Protein AF-A0A7S1Y1X2-F1 (afdb_monomer_lite)

Foldseek 3Di:
DPDDDDDVNDQDLVRPLADDLVNAAEEAEQEAAAAPPLPDCSHVVSLVVLLVSVVRRVVRHVPRHYGHYHYDDDPALVVLCVRVNNVRSPDDPVNRVVVSQCCCCPVVVRHD

Structure (mmCIF, N/CA/C/O backbone):
data_AF-A0A7S1Y1X2-F1
#
_entry.id   AF-A0A7S1Y1X2-F1
#
loop_
_atom_site.group_PDB
_atom_site.id
_atom_site.type_symbol
_atom_site.label_atom_id
_atom_site.label_alt_id
_atom_site.label_comp_id
_atom_site.label_asym_id
_atom_site.label_entity_id
_atom_site.label_seq_id
_atom_site.pdbx_PDB_ins_code
_atom_site.Cartn_x
_atom_site.Cartn_y
_atom_site.Cartn_z
_atom_site.occupancy
_atom_site.B_iso_or_equiv
_atom_site.auth_seq_id
_atom_site.auth_comp_id
_atom_site.auth_asym_id
_atom_site.auth_atom_id
_atom_site.pdbx_PDB_model_num
ATOM 1 N N . GLU A 1 1 ? -3.659 15.601 -37.407 1.00 61.44 1 GLU A N 1
ATOM 2 C CA . GLU A 1 1 ? -2.248 16.009 -37.400 1.00 61.44 1 GLU A CA 1
ATOM 3 C C . GLU A 1 1 ? -1.727 15.631 -36.026 1.00 61.44 1 GLU A C 1
ATOM 5 O O . GLU A 1 1 ? -2.194 16.192 -35.041 1.00 61.44 1 GLU A O 1
ATOM 10 N N . GLU A 1 2 ? -0.967 14.541 -35.935 1.00 56.38 2 GLU A N 1
ATOM 11 C CA . GLU A 1 2 ? -0.219 14.228 -34.712 1.00 56.38 2 GLU A CA 1
ATOM 12 C C . GLU A 1 2 ? 0.927 15.237 -34.663 1.00 56.38 2 GLU A C 1
ATOM 14 O O . GLU A 1 2 ? 1.667 15.357 -35.637 1.00 56.38 2 GLU A O 1
ATOM 19 N N . LEU A 1 3 ? 1.002 16.029 -33.595 1.00 71.31 3 LEU A N 1
ATOM 20 C CA . LEU A 1 3 ? 2.098 16.974 -33.406 1.00 71.31 3 LEU A CA 1
ATOM 21 C C . LEU A 1 3 ? 3.390 16.165 -33.246 1.00 71.31 3 LEU A C 1
ATOM 23 O O . LEU A 1 3 ? 3.456 15.285 -32.386 1.00 71.31 3 LEU A O 1
ATOM 27 N N . GLU A 1 4 ? 4.385 16.430 -34.092 1.00 75.19 4 GLU A N 1
ATOM 28 C CA . GLU A 1 4 ? 5.721 15.859 -33.921 1.00 75.19 4 GLU A CA 1
ATOM 29 C C . GLU A 1 4 ? 6.301 16.353 -32.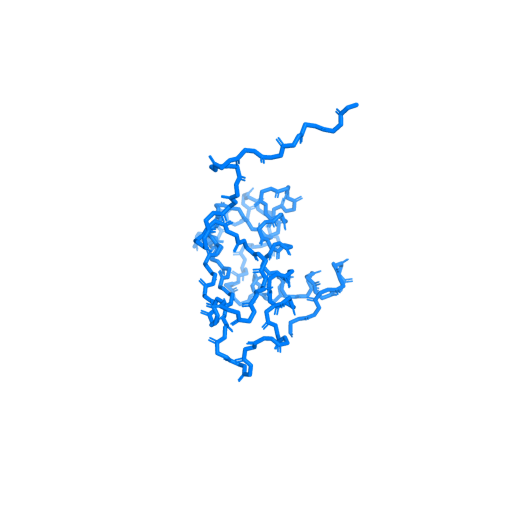590 1.00 75.19 4 GLU A C 1
ATOM 31 O O . GLU A 1 4 ? 6.197 17.533 -32.263 1.00 75.19 4 GLU A O 1
ATOM 36 N N . MET A 1 5 ? 6.868 15.438 -31.802 1.00 72.44 5 MET A N 1
ATOM 37 C CA . MET A 1 5 ? 7.506 15.780 -30.530 1.00 72.44 5 MET A CA 1
ATOM 38 C C . MET A 1 5 ? 8.781 16.590 -30.785 1.00 72.44 5 MET A C 1
ATOM 40 O O . MET A 1 5 ? 9.645 16.143 -31.543 1.00 72.44 5 MET A O 1
ATOM 44 N N . GLU A 1 6 ? 8.915 17.745 -30.136 1.00 76.00 6 GLU A N 1
ATOM 45 C CA . GLU A 1 6 ? 10.098 18.601 -30.247 1.00 76.00 6 GLU A CA 1
ATOM 46 C C . GLU A 1 6 ? 11.206 18.167 -29.268 1.00 76.00 6 GLU A C 1
ATOM 48 O O . GLU A 1 6 ? 10.991 17.415 -28.309 1.00 76.00 6 GLU A O 1
ATOM 53 N N . ASP A 1 7 ? 12.434 18.631 -29.513 1.00 62.97 7 ASP A N 1
ATOM 54 C CA . ASP A 1 7 ? 13.571 1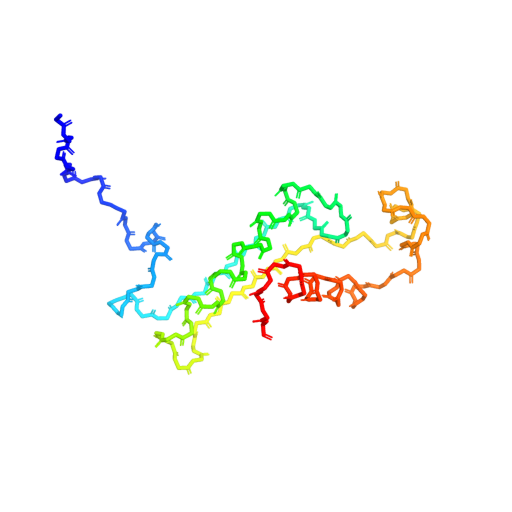8.375 -28.627 1.00 62.97 7 ASP A CA 1
ATOM 55 C C . ASP A 1 7 ? 13.333 19.065 -27.269 1.00 62.97 7 ASP A C 1
ATOM 57 O O . ASP A 1 7 ? 13.279 20.291 -27.175 1.00 62.97 7 ASP A O 1
ATOM 61 N N . GLY A 1 8 ? 13.122 18.261 -26.222 1.00 70.25 8 GLY A N 1
ATOM 62 C CA . GLY A 1 8 ? 12.633 18.706 -24.908 1.00 70.25 8 GLY A CA 1
ATOM 63 C C . GLY A 1 8 ? 11.330 18.035 -24.451 1.00 70.25 8 GLY A C 1
ATOM 64 O O . GLY A 1 8 ? 11.072 17.991 -23.249 1.00 70.25 8 GLY A O 1
ATOM 65 N N . ASP A 1 9 ? 10.568 17.430 -25.369 1.00 78.88 9 ASP A N 1
ATOM 66 C CA . ASP A 1 9 ? 9.353 16.659 -25.044 1.00 78.88 9 ASP A CA 1
ATOM 67 C C . ASP A 1 9 ? 9.659 15.211 -24.625 1.00 78.88 9 ASP A C 1
ATOM 69 O O . ASP A 1 9 ? 8.807 14.495 -24.085 1.00 78.88 9 ASP A O 1
ATOM 73 N N . LEU A 1 10 ? 10.887 14.748 -24.874 1.00 82.31 10 LEU A N 1
ATOM 74 C CA . LEU A 1 10 ? 11.339 13.431 -24.448 1.00 82.31 10 LEU A CA 1
ATOM 75 C C . LEU A 1 10 ? 11.539 13.410 -22.932 1.00 82.31 10 LEU A C 1
ATOM 77 O O . LEU A 1 10 ? 12.266 14.223 -22.361 1.00 82.31 10 LEU A O 1
ATOM 81 N N . ALA A 1 11 ? 10.930 12.422 -22.275 1.00 85.00 11 ALA A N 1
ATOM 82 C CA . ALA A 1 11 ? 11.174 12.178 -20.862 1.00 85.00 11 ALA A CA 1
ATOM 83 C C . ALA A 1 11 ? 12.673 11.945 -20.618 1.00 85.00 11 ALA A C 1
ATOM 85 O O . ALA A 1 11 ? 13.299 11.121 -21.292 1.00 85.00 11 ALA A O 1
ATOM 86 N N . THR A 1 12 ? 13.232 12.642 -19.626 1.00 87.50 12 THR A N 1
ATOM 87 C CA . THR A 1 12 ? 14.607 12.394 -19.181 1.00 87.50 12 THR A CA 1
ATOM 88 C C . THR A 1 12 ? 14.748 10.963 -18.671 1.00 87.50 12 THR A C 1
ATOM 90 O O . THR A 1 12 ? 13.756 10.325 -18.308 1.00 87.50 12 THR A O 1
ATOM 93 N N . ILE A 1 13 ? 15.979 10.457 -18.578 1.00 85.44 13 ILE A N 1
ATOM 94 C CA . ILE A 1 13 ? 16.232 9.141 -17.981 1.00 85.44 13 ILE A CA 1
ATOM 95 C C . ILE A 1 13 ? 15.600 9.034 -16.585 1.00 85.44 13 ILE A C 1
ATOM 97 O O . ILE A 1 13 ? 14.959 8.034 -16.274 1.00 85.44 13 ILE A O 1
ATOM 101 N N . GLU A 1 14 ? 15.690 10.076 -15.765 1.00 84.69 14 GLU A N 1
ATOM 102 C CA . GLU A 1 14 ? 15.113 10.115 -14.419 1.00 84.69 14 GLU A CA 1
ATOM 103 C C . GLU A 1 14 ? 13.579 10.071 -14.438 1.00 84.69 14 GLU A C 1
ATOM 105 O O . GLU A 1 14 ? 12.968 9.463 -13.559 1.00 84.69 14 GLU A O 1
ATOM 110 N N . SER A 1 15 ? 12.962 10.689 -15.447 1.00 86.06 15 SER A N 1
ATOM 111 C CA . SER A 1 15 ? 11.505 10.830 -15.562 1.00 86.06 15 SER A CA 1
ATOM 112 C C . SER A 1 15 ? 10.843 9.671 -16.310 1.00 86.06 15 SER A C 1
ATOM 114 O O . SER A 1 15 ? 9.656 9.405 -16.118 1.00 86.06 15 SER A O 1
ATOM 116 N N . ASP A 1 16 ? 11.590 8.960 -17.155 1.00 87.81 16 ASP A N 1
ATOM 117 C CA . ASP A 1 16 ? 11.096 7.795 -17.876 1.00 87.81 16 ASP A CA 1
ATOM 118 C C . ASP A 1 16 ? 11.015 6.588 -16.937 1.00 87.81 16 ASP A C 1
ATOM 120 O O . ASP A 1 16 ? 12.017 5.975 -16.573 1.00 87.81 16 ASP A O 1
ATOM 124 N N . LEU A 1 17 ? 9.795 6.243 -16.530 1.00 87.25 17 LEU A N 1
ATOM 125 C CA . LEU A 1 17 ? 9.533 5.127 -15.617 1.00 87.25 17 LEU A CA 1
ATOM 126 C C . LEU A 1 17 ? 9.471 3.772 -16.337 1.00 87.25 17 LEU A C 1
ATOM 128 O O . LEU A 1 17 ? 9.237 2.751 -15.687 1.00 87.25 17 LEU A O 1
ATOM 132 N N . ARG A 1 18 ? 9.636 3.739 -17.666 1.00 84.12 18 ARG A N 1
ATOM 133 C CA . ARG A 1 18 ? 9.671 2.488 -18.426 1.00 84.12 18 ARG A CA 1
ATOM 134 C C . ARG A 1 18 ? 11.003 1.775 -18.172 1.00 84.12 18 ARG A C 1
ATOM 136 O O . ARG A 1 18 ? 12.050 2.423 -18.128 1.00 84.12 18 ARG A O 1
ATOM 143 N N . PRO A 1 19 ? 11.002 0.442 -18.045 1.00 77.31 19 PRO A N 1
ATOM 144 C CA . PRO A 1 19 ? 12.232 -0.314 -17.998 1.00 77.31 19 PRO A CA 1
ATOM 145 C C . PRO A 1 19 ? 12.907 -0.211 -19.365 1.00 77.31 19 PRO A C 1
ATOM 147 O O . PRO A 1 19 ? 12.307 -0.499 -20.403 1.00 77.31 19 PRO A O 1
ATOM 150 N N . LYS A 1 20 ? 14.171 0.188 -19.360 1.00 80.62 20 LYS A N 1
ATOM 151 C CA . LYS A 1 20 ? 15.040 0.073 -20.522 1.00 80.62 20 LYS A CA 1
ATOM 152 C C . LYS A 1 20 ? 16.362 -0.491 -20.055 1.00 80.62 20 LYS A C 1
ATOM 154 O O . LYS A 1 20 ? 16.863 -0.099 -19.004 1.00 80.62 20 LYS A O 1
ATOM 159 N N . GLU A 1 21 ? 16.917 -1.397 -20.845 1.00 77.88 21 GLU A N 1
ATOM 160 C CA . GLU A 1 21 ? 18.201 -2.034 -20.553 1.00 77.88 21 GLU A CA 1
ATOM 161 C C . GLU A 1 21 ? 19.320 -0.993 -20.390 1.00 77.88 21 GLU A C 1
ATOM 163 O O . GLU A 1 21 ? 20.125 -1.084 -19.466 1.00 77.88 21 GLU A O 1
ATOM 168 N N . GLU A 1 22 ? 19.279 0.072 -21.198 1.00 82.12 22 GLU A N 1
ATOM 169 C CA . GLU A 1 22 ? 20.218 1.201 -21.155 1.00 82.12 22 GLU A CA 1
ATOM 170 C C . GLU A 1 22 ? 20.215 1.964 -19.816 1.00 82.12 22 GLU A C 1
ATOM 172 O O . GLU A 1 22 ? 21.190 2.632 -19.479 1.00 82.12 22 GLU A O 1
ATOM 177 N N . TYR A 1 23 ? 19.135 1.860 -19.033 1.00 79.88 23 TYR A N 1
ATOM 178 C CA . TYR A 1 23 ? 18.990 2.545 -17.748 1.00 79.88 23 TYR A CA 1
ATOM 179 C C . TYR A 1 23 ? 19.517 1.734 -16.563 1.00 79.88 23 TYR A C 1
ATOM 181 O O . TYR A 1 23 ? 19.625 2.273 -15.462 1.00 79.88 23 TYR A O 1
ATOM 189 N N . GLY A 1 24 ? 19.839 0.455 -16.766 1.00 79.75 24 GLY A N 1
ATOM 190 C CA . GLY A 1 24 ? 20.283 -0.431 -15.699 1.00 79.75 24 GLY A CA 1
ATOM 191 C C . GLY A 1 24 ? 19.236 -0.631 -14.595 1.00 79.75 24 GLY A C 1
ATOM 192 O O . GLY A 1 24 ? 18.026 -0.607 -14.822 1.00 79.75 24 GLY A O 1
ATOM 193 N N . CYS A 1 25 ? 19.715 -0.883 -13.375 1.00 82.94 25 CYS A N 1
ATOM 194 C CA . CYS A 1 25 ? 18.868 -1.226 -12.232 1.00 82.94 25 CYS A CA 1
ATOM 195 C C . CYS A 1 25 ? 18.222 0.020 -11.618 1.00 82.94 25 CYS A C 1
ATOM 197 O O . CYS A 1 25 ? 18.897 1.025 -11.402 1.00 82.94 25 CYS A O 1
ATOM 199 N N . ARG A 1 26 ? 16.929 -0.063 -11.282 1.00 84.94 26 ARG A N 1
ATOM 200 C CA . ARG A 1 26 ? 16.174 1.043 -10.680 1.00 84.94 26 ARG A CA 1
ATOM 201 C C . ARG A 1 26 ? 15.550 0.653 -9.348 1.00 84.94 26 ARG A C 1
ATOM 203 O O . ARG A 1 26 ? 15.040 -0.454 -9.174 1.00 84.94 26 ARG A O 1
ATOM 210 N N . HIS A 1 27 ? 15.551 1.610 -8.428 1.00 88.56 27 HIS A N 1
ATOM 211 C CA . HIS A 1 27 ? 14.935 1.485 -7.114 1.00 88.56 27 HIS A CA 1
ATOM 212 C C . HIS A 1 27 ? 13.808 2.505 -6.996 1.00 88.56 27 HIS A C 1
ATOM 214 O O . HIS A 1 27 ? 14.046 3.711 -7.006 1.00 88.56 27 HIS A O 1
ATOM 220 N N . PHE A 1 28 ? 12.573 2.021 -6.909 1.00 92.00 28 PHE A N 1
ATOM 221 C CA . PHE A 1 28 ? 11.397 2.872 -6.782 1.00 92.00 28 PHE A CA 1
ATOM 222 C C . PHE A 1 28 ? 10.930 2.915 -5.333 1.00 92.00 28 PHE A C 1
ATOM 224 O O . PHE A 1 28 ? 10.667 1.877 -4.730 1.00 92.00 28 PHE A O 1
ATOM 231 N N . HIS A 1 29 ? 10.757 4.122 -4.801 1.00 95.44 29 HIS A N 1
ATOM 232 C CA . HIS A 1 29 ? 10.100 4.353 -3.520 1.00 95.44 29 HIS A CA 1
ATOM 233 C C . HIS A 1 29 ? 8.771 5.056 -3.775 1.00 95.44 29 HIS A C 1
ATOM 235 O O . HIS A 1 29 ? 8.736 6.182 -4.267 1.00 95.44 29 HIS A O 1
ATOM 241 N N . ILE A 1 30 ? 7.672 4.381 -3.460 1.00 96.88 30 ILE A N 1
ATOM 242 C CA . ILE A 1 30 ? 6.325 4.936 -3.557 1.00 96.88 30 ILE A CA 1
ATOM 243 C C . ILE A 1 30 ? 5.863 5.213 -2.135 1.00 96.88 30 ILE A C 1
ATOM 245 O O . ILE A 1 30 ? 5.609 4.285 -1.373 1.00 96.88 30 ILE A O 1
ATOM 249 N N . VAL A 1 31 ? 5.773 6.490 -1.777 1.00 97.50 31 VAL A N 1
ATOM 250 C CA . VAL A 1 31 ? 5.313 6.935 -0.459 1.00 97.50 31 VAL A CA 1
ATOM 251 C C . VAL A 1 31 ? 3.899 7.471 -0.606 1.00 97.50 31 VAL A C 1
ATOM 253 O O . VAL A 1 31 ? 3.633 8.295 -1.480 1.00 97.50 31 VAL A O 1
ATOM 256 N N . THR A 1 32 ? 2.985 6.992 0.229 1.00 96.94 32 THR A N 1
ATOM 257 C CA . THR A 1 32 ? 1.586 7.425 0.224 1.00 96.94 32 THR A CA 1
ATOM 258 C C . THR A 1 32 ? 1.124 7.788 1.628 1.00 96.94 32 THR A C 1
ATOM 260 O O . THR A 1 32 ? 1.644 7.282 2.618 1.00 96.94 32 THR A O 1
ATOM 263 N N . THR A 1 33 ? 0.132 8.669 1.713 1.00 95.75 33 THR A N 1
ATOM 264 C CA . THR A 1 33 ? -0.532 9.069 2.960 1.00 95.75 33 THR A CA 1
ATOM 265 C C . THR A 1 33 ? -1.826 8.295 3.221 1.00 95.75 33 THR A C 1
ATOM 267 O O . THR A 1 33 ? -2.494 8.543 4.219 1.00 95.75 33 THR A O 1
ATOM 270 N N . ALA A 1 34 ? -2.186 7.346 2.351 1.00 95.06 34 ALA A N 1
ATOM 271 C CA . ALA A 1 34 ? -3.339 6.467 2.519 1.00 95.06 34 ALA A CA 1
ATOM 272 C C . ALA A 1 34 ? -2.998 5.037 2.086 1.00 95.06 34 ALA A C 1
ATOM 274 O O . ALA A 1 34 ? -2.247 4.833 1.132 1.00 95.06 34 ALA A O 1
ATOM 275 N N . ALA A 1 35 ? -3.585 4.050 2.759 1.00 96.56 35 ALA A N 1
ATOM 276 C CA . ALA A 1 35 ? -3.386 2.633 2.476 1.00 96.56 35 ALA A CA 1
ATOM 277 C C . ALA A 1 35 ? -4.647 1.820 2.773 1.00 96.56 35 ALA A C 1
ATOM 279 O O . ALA A 1 35 ? -5.623 2.337 3.320 1.00 96.56 35 ALA A O 1
ATOM 280 N N . LEU A 1 36 ? -4.641 0.544 2.385 1.00 96.50 36 LEU A N 1
ATOM 281 C CA . LEU A 1 36 ? -5.682 -0.379 2.822 1.00 96.50 36 LEU A CA 1
ATOM 282 C C . LEU A 1 36 ? -5.676 -0.466 4.361 1.00 96.50 36 LEU A C 1
ATOM 284 O O . LEU A 1 36 ? -4.599 -0.414 4.966 1.00 96.50 36 LEU A O 1
ATOM 288 N N . PRO A 1 37 ? -6.856 -0.547 4.997 1.00 95.56 37 PRO A N 1
ATOM 289 C CA . PRO A 1 37 ? -8.182 -0.854 4.435 1.00 95.56 37 PRO A CA 1
ATOM 290 C C . PRO A 1 37 ? -9.036 0.371 4.030 1.00 95.56 37 PRO A C 1
ATOM 292 O O . PRO A 1 37 ? -10.252 0.263 3.970 1.00 95.56 37 PRO A O 1
ATOM 295 N N . TRP A 1 38 ? -8.466 1.552 3.773 1.00 92.88 38 TRP A N 1
ATOM 296 C CA . TRP A 1 38 ? -9.272 2.749 3.464 1.00 92.88 38 TRP A CA 1
ATOM 297 C C . TRP A 1 38 ? -9.998 2.684 2.098 1.00 92.88 38 TRP A C 1
ATOM 299 O O . TRP A 1 38 ? -10.948 3.424 1.867 1.00 92.88 38 TRP A O 1
ATOM 309 N N . TYR A 1 39 ? -9.575 1.788 1.193 1.00 93.06 39 TYR A N 1
ATOM 310 C CA . TYR A 1 39 ? -10.211 1.473 -0.104 1.00 93.06 39 TYR A CA 1
ATOM 311 C C . TYR A 1 39 ? -10.560 2.673 -1.011 1.00 93.06 39 TYR A C 1
ATOM 313 O O . TYR A 1 39 ? -11.479 2.613 -1.826 1.00 93.06 39 TYR A O 1
ATOM 321 N N . THR A 1 40 ? -9.796 3.760 -0.943 1.00 94.94 40 THR A N 1
ATOM 322 C CA . THR A 1 40 ? -9.920 4.903 -1.864 1.00 94.94 40 THR A CA 1
ATOM 323 C C . THR A 1 40 ? -8.863 4.864 -2.963 1.00 94.94 40 THR A C 1
ATOM 325 O O . THR A 1 40 ? -7.828 4.209 -2.825 1.00 94.94 40 THR A O 1
ATOM 328 N N . GLY A 1 41 ? -9.051 5.659 -4.023 1.00 95.62 41 GLY A N 1
ATOM 329 C CA . GLY A 1 41 ? -8.043 5.827 -5.077 1.00 95.62 41 GLY A CA 1
ATOM 330 C C . GLY A 1 41 ? -6.666 6.256 -4.550 1.00 95.62 41 GLY A C 1
ATOM 331 O O . GLY A 1 41 ? -5.648 5.800 -5.063 1.00 95.62 41 GLY A O 1
ATOM 332 N N . THR A 1 42 ? -6.606 7.049 -3.475 1.00 94.50 42 THR A N 1
ATOM 333 C CA . THR A 1 42 ? -5.335 7.434 -2.835 1.00 94.50 42 THR A CA 1
ATOM 334 C C . THR A 1 42 ? -4.631 6.271 -2.133 1.00 94.50 42 THR A C 1
ATOM 336 O O . THR A 1 42 ? -3.410 6.285 -2.047 1.00 94.50 42 THR A O 1
ATOM 339 N N . SER A 1 43 ? -5.364 5.248 -1.681 1.00 95.44 43 SER A N 1
ATOM 340 C CA . SER A 1 43 ? -4.780 4.013 -1.135 1.00 95.44 43 SER A CA 1
ATOM 341 C C . SER A 1 43 ? -4.448 2.973 -2.211 1.00 95.44 43 SER A C 1
ATOM 343 O O . SER A 1 43 ? -3.402 2.329 -2.157 1.00 95.44 43 SER A O 1
ATOM 345 N N . ILE A 1 44 ? -5.317 2.835 -3.215 1.00 97.50 44 ILE A N 1
ATOM 346 C CA . ILE A 1 44 ? -5.242 1.772 -4.221 1.00 97.50 44 ILE A CA 1
ATOM 347 C C . ILE A 1 44 ? -4.254 2.125 -5.339 1.00 97.50 44 ILE A C 1
ATOM 349 O O . ILE A 1 44 ? -3.468 1.271 -5.742 1.00 97.50 44 ILE A O 1
ATOM 353 N N . ASN A 1 45 ? -4.230 3.368 -5.832 1.00 97.62 45 ASN A N 1
ATOM 354 C CA . ASN A 1 45 ? -3.377 3.732 -6.971 1.00 97.62 45 ASN A CA 1
ATOM 355 C C . ASN A 1 45 ? -1.876 3.556 -6.676 1.00 97.62 45 ASN A C 1
ATOM 357 O O . ASN A 1 45 ? -1.180 2.992 -7.523 1.00 97.62 45 ASN A O 1
ATOM 361 N N . PRO A 1 46 ? -1.346 3.975 -5.506 1.00 97.62 46 PRO A N 1
ATOM 362 C CA . PRO A 1 46 ? 0.051 3.721 -5.157 1.00 97.62 46 PRO A CA 1
ATOM 363 C C . PRO A 1 46 ? 0.365 2.226 -5.042 1.00 97.62 46 PRO A C 1
ATOM 365 O O . PRO A 1 46 ? 1.414 1.792 -5.515 1.00 97.62 46 PRO A O 1
ATOM 368 N N . LEU A 1 47 ? -0.559 1.433 -4.486 1.00 97.81 47 LEU A N 1
ATOM 369 C CA . LEU A 1 47 ? -0.420 -0.019 -4.370 1.00 97.81 47 LEU A CA 1
ATOM 370 C C . LEU A 1 47 ? -0.368 -0.698 -5.746 1.00 97.81 47 LEU A C 1
ATOM 372 O O . LEU A 1 47 ? 0.551 -1.470 -6.017 1.00 97.81 47 LEU A O 1
ATOM 376 N N . LEU A 1 48 ? -1.296 -0.364 -6.647 1.00 97.44 48 LEU A N 1
ATOM 377 C CA . LEU A 1 48 ? -1.295 -0.884 -8.016 1.00 97.44 48 LEU A CA 1
ATOM 378 C C . LEU A 1 48 ? -0.043 -0.450 -8.783 1.00 97.44 48 LEU A C 1
ATOM 380 O O . LEU A 1 48 ? 0.543 -1.256 -9.503 1.00 97.44 48 LEU A O 1
ATOM 384 N N . ARG A 1 49 ? 0.414 0.796 -8.601 1.00 96.12 49 ARG A N 1
ATOM 385 C CA . ARG A 1 49 ? 1.654 1.281 -9.222 1.00 96.12 49 ARG A CA 1
ATOM 386 C C . ARG A 1 49 ? 2.874 0.507 -8.716 1.00 96.12 49 ARG A C 1
ATOM 388 O O . ARG A 1 49 ? 3.732 0.145 -9.518 1.00 96.12 49 ARG A O 1
ATOM 395 N N . ALA A 1 50 ? 2.929 0.205 -7.418 1.00 96.06 50 ALA A N 1
ATOM 396 C CA . ALA A 1 50 ? 3.989 -0.611 -6.833 1.00 96.06 50 ALA A CA 1
ATOM 397 C C . ALA A 1 50 ? 3.975 -2.045 -7.381 1.00 96.06 50 ALA A C 1
ATOM 399 O O . ALA A 1 50 ? 5.016 -2.547 -7.807 1.00 96.06 50 ALA A O 1
ATOM 400 N N . GLY A 1 51 ? 2.799 -2.678 -7.438 1.00 95.12 51 GLY A N 1
ATOM 401 C CA . GLY A 1 51 ? 2.629 -4.009 -8.025 1.00 95.12 51 GLY A CA 1
ATOM 402 C C . GLY A 1 51 ? 3.040 -4.053 -9.499 1.00 95.12 51 GLY A C 1
ATOM 403 O O . GLY A 1 51 ? 3.790 -4.939 -9.914 1.00 95.12 51 GLY A O 1
ATOM 404 N N . TYR A 1 52 ? 2.628 -3.050 -10.277 1.00 93.44 52 TYR A N 1
ATOM 405 C CA . TYR A 1 52 ? 3.005 -2.914 -11.682 1.00 93.44 52 TYR A CA 1
ATOM 406 C C . TYR A 1 52 ? 4.523 -2.796 -11.862 1.00 93.44 52 TYR A C 1
ATOM 408 O O . TYR A 1 52 ? 5.109 -3.583 -12.605 1.00 93.44 52 TYR A O 1
ATOM 416 N N . PHE A 1 53 ? 5.185 -1.878 -11.146 1.00 91.62 53 PHE A N 1
ATOM 417 C CA . PHE A 1 53 ? 6.642 -1.736 -11.231 1.00 91.62 53 PHE A CA 1
ATOM 418 C C . PHE A 1 53 ? 7.379 -2.980 -10.742 1.00 91.62 53 PHE A C 1
ATOM 420 O O . PHE A 1 53 ? 8.392 -3.353 -11.331 1.00 91.62 53 PHE A O 1
ATOM 427 N N . SER A 1 54 ? 6.876 -3.655 -9.706 1.00 90.00 54 SER A N 1
ATOM 428 C CA . SER A 1 54 ? 7.492 -4.886 -9.209 1.00 90.00 54 SER A CA 1
ATOM 429 C C . SER A 1 54 ? 7.521 -5.964 -10.296 1.00 90.00 54 SER A C 1
ATOM 431 O O . SER A 1 54 ? 8.547 -6.605 -10.504 1.00 90.00 54 SER A O 1
ATOM 433 N N . ARG A 1 55 ? 6.435 -6.106 -11.065 1.00 87.25 55 ARG A N 1
ATOM 434 C CA . ARG A 1 55 ? 6.354 -7.050 -12.190 1.00 87.25 55 ARG A CA 1
ATOM 435 C C . ARG A 1 55 ? 7.179 -6.603 -13.394 1.00 87.25 55 ARG A C 1
ATOM 437 O O . ARG A 1 55 ? 7.885 -7.417 -13.981 1.00 87.25 55 ARG A O 1
ATOM 444 N N . MET A 1 56 ? 7.092 -5.326 -13.756 1.00 82.12 56 MET A N 1
ATOM 445 C CA . MET A 1 56 ? 7.726 -4.779 -14.956 1.00 82.12 56 MET A CA 1
ATOM 446 C C . MET A 1 56 ? 9.260 -4.742 -14.855 1.00 82.12 56 MET A C 1
ATOM 448 O O . MET A 1 56 ? 9.936 -4.914 -15.864 1.00 82.12 56 MET A O 1
ATOM 452 N N . ASN A 1 57 ? 9.818 -4.583 -13.651 1.00 75.19 57 ASN A N 1
ATOM 453 C CA . ASN A 1 57 ? 11.268 -4.574 -13.436 1.00 75.19 57 ASN A CA 1
ATOM 454 C C . ASN A 1 57 ? 11.899 -5.977 -13.343 1.00 75.19 57 ASN A C 1
ATOM 456 O O . ASN A 1 57 ? 13.123 -6.086 -13.398 1.00 75.19 57 ASN A O 1
ATOM 460 N N . ARG A 1 58 ? 11.109 -7.059 -13.224 1.00 70.25 58 ARG A N 1
ATOM 461 C CA . ARG A 1 58 ? 11.643 -8.436 -13.121 1.00 70.25 58 ARG A CA 1
ATOM 462 C C . ARG A 1 58 ? 12.545 -8.860 -14.290 1.00 70.25 58 ARG A C 1
ATOM 464 O O . ARG A 1 58 ? 13.601 -9.418 -14.005 1.00 70.25 58 ARG A O 1
ATOM 471 N N . PRO A 1 59 ? 12.186 -8.624 -15.569 1.00 64.44 59 PRO A N 1
ATOM 472 C CA . PRO A 1 59 ? 12.961 -9.129 -16.705 1.00 64.44 59 PRO A CA 1
ATOM 473 C C . PRO A 1 59 ? 14.333 -8.465 -16.870 1.00 64.44 59 PRO A C 1
ATOM 475 O O . PRO A 1 59 ? 15.225 -9.062 -17.456 1.00 64.44 59 PRO A O 1
ATOM 478 N N . TYR A 1 60 ? 14.505 -7.243 -16.360 1.00 60.84 60 TYR A N 1
ATOM 479 C CA . TYR A 1 60 ? 15.650 -6.385 -16.685 1.00 60.84 60 TYR A CA 1
ATOM 480 C C . TYR A 1 60 ? 16.732 -6.348 -15.605 1.00 60.84 60 TYR A C 1
ATOM 482 O O . TYR A 1 60 ? 17.710 -5.619 -15.749 1.0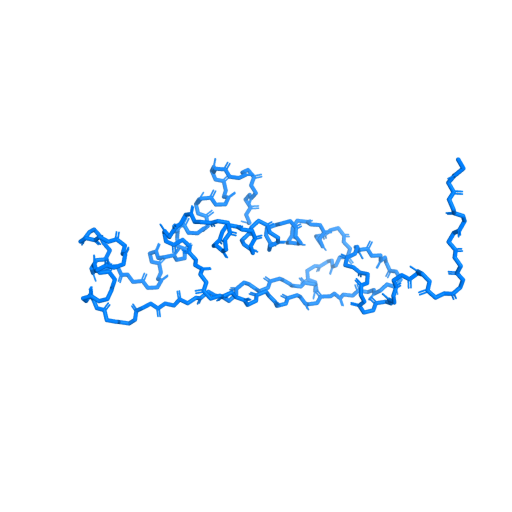0 60.84 60 TYR A O 1
ATOM 490 N N . ALA A 1 61 ? 16.551 -7.071 -14.496 1.00 57.59 61 ALA A N 1
ATOM 491 C CA . ALA A 1 61 ? 17.326 -6.782 -13.296 1.00 57.59 61 ALA A CA 1
ATOM 492 C C . ALA A 1 61 ? 18.041 -7.957 -12.622 1.00 57.59 61 ALA A C 1
ATOM 494 O O . ALA A 1 61 ? 18.787 -7.671 -11.694 1.00 57.59 61 ALA A O 1
ATOM 495 N N . GLU A 1 62 ? 17.839 -9.231 -12.987 1.00 64.25 62 GLU A N 1
ATOM 496 C CA . GLU A 1 62 ? 18.417 -10.388 -12.250 1.00 64.25 62 GLU A CA 1
ATOM 497 C C . GLU A 1 62 ? 18.340 -10.239 -10.701 1.00 64.25 62 GLU A C 1
ATOM 499 O O . GLU A 1 62 ? 19.231 -10.658 -9.968 1.00 64.25 62 GLU A O 1
ATOM 504 N N . GLY A 1 63 ? 17.295 -9.575 -10.180 1.00 60.78 63 GLY A N 1
ATOM 505 C CA . GLY A 1 63 ? 17.123 -9.296 -8.744 1.00 60.78 63 GLY A CA 1
ATOM 506 C C . GLY A 1 63 ? 17.772 -8.016 -8.185 1.00 60.78 63 GLY A C 1
ATOM 507 O O . GLY A 1 63 ? 17.737 -7.810 -6.977 1.00 60.78 63 GLY A O 1
ATOM 508 N N . LYS A 1 64 ? 18.336 -7.133 -9.014 1.00 75.00 64 LYS A N 1
ATOM 509 C CA . LYS A 1 64 ? 18.991 -5.886 -8.570 1.00 75.00 64 LYS A CA 1
ATOM 510 C C . LYS A 1 64 ? 18.057 -4.679 -8.447 1.00 75.00 64 LYS A C 1
ATOM 512 O O . LYS A 1 64 ? 18.370 -3.757 -7.706 1.00 75.00 64 LYS A O 1
ATOM 517 N N . SER A 1 65 ? 16.930 -4.657 -9.157 1.00 84.81 65 SER A N 1
ATOM 518 C CA . SER A 1 65 ? 15.939 -3.573 -9.065 1.00 84.81 65 SER A CA 1
ATOM 519 C C . SER A 1 65 ? 14.953 -3.849 -7.935 1.00 84.81 65 SER A C 1
ATOM 521 O O . SER A 1 65 ? 14.596 -5.003 -7.696 1.00 84.81 65 SER A O 1
ATOM 523 N N . SER A 1 66 ? 14.474 -2.805 -7.260 1.00 88.56 66 SER A N 1
ATOM 524 C CA . SER A 1 66 ? 13.515 -2.951 -6.160 1.00 88.56 66 SER A CA 1
ATOM 525 C C . SER A 1 66 ? 12.385 -1.932 -6.227 1.00 88.56 66 SER A C 1
ATOM 527 O O . SER A 1 66 ? 12.511 -0.850 -6.801 1.00 88.56 66 SER A O 1
ATOM 529 N N . VAL A 1 67 ? 11.254 -2.301 -5.631 1.00 93.06 67 VAL A N 1
ATOM 530 C CA . VAL A 1 67 ? 10.103 -1.418 -5.453 1.00 93.06 67 VAL A CA 1
ATOM 531 C C . VAL A 1 67 ? 9.676 -1.492 -3.999 1.00 93.06 67 VAL A C 1
ATOM 533 O O . VAL A 1 67 ? 9.324 -2.563 -3.508 1.00 93.06 67 VAL A O 1
ATOM 536 N N . THR A 1 68 ? 9.696 -0.348 -3.329 1.00 96.00 68 THR A N 1
ATOM 537 C CA . THR A 1 68 ? 9.307 -0.193 -1.931 1.00 96.00 68 THR A CA 1
ATOM 538 C C . THR A 1 68 ? 8.052 0.664 -1.866 1.00 96.00 68 THR A C 1
ATOM 540 O O . THR A 1 68 ? 8.067 1.824 -2.278 1.00 96.00 68 THR A O 1
ATOM 543 N N . LEU A 1 69 ? 6.969 0.100 -1.334 1.00 97.69 69 LEU A N 1
ATOM 544 C CA . LEU A 1 69 ? 5.755 0.838 -1.002 1.00 97.69 69 LEU A CA 1
ATOM 545 C C . LEU A 1 69 ? 5.791 1.197 0.487 1.00 97.69 69 LEU A C 1
ATOM 547 O O . LEU A 1 69 ? 5.827 0.311 1.336 1.00 97.69 69 LEU A O 1
ATOM 551 N N . VAL A 1 70 ? 5.769 2.491 0.791 1.00 98.06 70 VAL A N 1
ATOM 552 C CA . VAL A 1 70 ? 5.709 3.022 2.155 1.00 98.06 70 VAL A CA 1
ATOM 553 C C . VAL A 1 70 ? 4.288 3.503 2.414 1.00 98.06 70 VAL A C 1
ATOM 555 O O . VAL A 1 70 ? 3.799 4.410 1.736 1.00 98.06 70 VAL A O 1
ATOM 558 N N . VAL A 1 71 ? 3.632 2.878 3.389 1.00 97.25 71 VAL A N 1
ATOM 559 C CA . VAL A 1 71 ? 2.247 3.151 3.786 1.00 97.25 71 VAL A CA 1
ATOM 560 C C . VAL A 1 71 ? 2.175 3.655 5.227 1.00 97.25 71 VAL A C 1
ATOM 562 O O . VAL A 1 71 ? 3.042 3.307 6.029 1.00 97.25 71 VAL A O 1
ATOM 565 N N . PRO A 1 72 ? 1.156 4.455 5.586 1.00 96.44 72 PRO A N 1
ATOM 566 C CA . PRO A 1 72 ? 0.951 4.872 6.964 1.00 96.44 72 PRO A CA 1
ATOM 567 C C . PRO A 1 72 ? 0.393 3.728 7.818 1.00 96.44 72 PRO A C 1
ATOM 569 O O . PRO A 1 72 ? -0.487 2.976 7.385 1.00 96.44 72 PRO A O 1
ATOM 572 N N . TRP A 1 73 ? 0.839 3.686 9.071 1.00 96.81 73 TRP A N 1
ATOM 573 C CA . TRP A 1 73 ? 0.247 2.890 10.140 1.00 96.81 73 TRP A CA 1
ATOM 574 C C . TRP A 1 73 ? -0.285 3.820 11.233 1.00 96.81 73 TRP A C 1
ATOM 576 O O . TRP A 1 73 ? 0.391 4.767 11.635 1.00 96.81 73 TRP A O 1
ATOM 586 N N . LEU A 1 74 ? -1.503 3.560 11.707 1.00 96.31 74 LEU A N 1
ATOM 587 C CA . LEU A 1 74 ? -2.076 4.278 12.844 1.00 96.31 74 LEU A CA 1
ATOM 588 C C . LEU A 1 74 ? -1.704 3.520 14.116 1.00 96.31 74 LEU A C 1
ATOM 590 O O . LEU A 1 74 ? -2.195 2.413 14.309 1.00 96.31 74 LEU A O 1
ATOM 594 N N . GLU A 1 75 ? -0.859 4.095 14.974 1.00 96.88 75 GLU A N 1
ATOM 595 C CA . GLU A 1 75 ? -0.390 3.438 16.210 1.00 96.88 75 GLU A CA 1
ATOM 596 C C . GLU A 1 75 ? -1.479 3.331 17.290 1.00 96.88 75 GLU A C 1
ATOM 598 O O . GLU A 1 75 ? -1.528 2.354 18.042 1.00 96.88 75 GLU A O 1
ATOM 603 N N . SER A 1 76 ? -2.399 4.296 17.335 1.00 97.62 76 SER A N 1
ATOM 604 C CA . SER A 1 76 ? -3.524 4.307 18.274 1.00 97.62 76 SER A CA 1
ATOM 605 C C . SER A 1 76 ? -4.610 3.312 17.859 1.00 97.62 76 SER A C 1
ATOM 607 O O . SER A 1 76 ? -5.110 3.340 16.733 1.00 97.62 76 SER A O 1
ATOM 609 N N . ALA A 1 77 ? -5.012 2.447 18.794 1.00 97.56 77 ALA A N 1
ATOM 610 C CA . ALA A 1 77 ? -6.133 1.526 18.605 1.00 97.56 77 ALA A CA 1
ATOM 611 C C . ALA A 1 77 ? -7.460 2.263 18.398 1.00 97.56 77 ALA A C 1
ATOM 613 O O . ALA A 1 77 ? -8.277 1.837 17.581 1.00 97.56 77 ALA A O 1
ATOM 614 N N . ASP A 1 78 ? -7.648 3.385 19.093 1.00 97.69 78 ASP A N 1
ATOM 615 C CA . ASP A 1 78 ? -8.837 4.221 18.952 1.00 97.69 78 ASP A CA 1
ATOM 616 C C . ASP A 1 78 ? -8.876 4.914 17.590 1.00 97.69 78 ASP A C 1
ATOM 618 O O . ASP A 1 78 ? -9.937 4.971 16.968 1.00 97.69 78 ASP A O 1
ATOM 622 N N . ASP A 1 79 ? -7.727 5.355 17.068 1.00 96.75 79 ASP A N 1
ATOM 623 C CA . ASP A 1 79 ? -7.660 5.953 15.730 1.00 96.75 79 ASP A CA 1
ATOM 624 C C . ASP A 1 79 ? -7.950 4.896 14.662 1.00 96.75 79 ASP A C 1
ATOM 626 O O . ASP A 1 79 ? -8.740 5.141 13.753 1.00 96.75 79 ASP A O 1
ATOM 630 N N . ARG A 1 80 ? -7.388 3.684 14.794 1.00 96.25 80 ARG A N 1
ATOM 631 C CA . ARG A 1 80 ? -7.719 2.562 13.899 1.00 96.25 80 ARG A CA 1
ATOM 632 C C . ARG A 1 80 ? -9.203 2.228 13.937 1.00 96.25 80 ARG A C 1
ATOM 634 O O . ARG A 1 80 ? -9.797 2.053 12.879 1.00 96.25 80 ARG A O 1
ATOM 641 N N . ALA A 1 81 ? -9.807 2.166 15.121 1.00 96.44 81 ALA A N 1
ATOM 642 C CA . ALA A 1 81 ? -11.231 1.888 15.261 1.00 96.44 81 ALA A CA 1
ATOM 643 C C . ALA A 1 81 ? -12.105 3.002 14.668 1.00 96.44 81 ALA A C 1
ATOM 645 O O . ALA A 1 81 ? -13.111 2.726 14.021 1.00 96.44 81 ALA A O 1
ATOM 646 N N . THR A 1 82 ? -11.695 4.259 14.841 1.00 95.94 82 THR A N 1
ATOM 647 C CA . THR A 1 82 ? -12.411 5.430 14.320 1.00 95.94 82 THR A CA 1
ATOM 648 C C . THR A 1 82 ? -12.344 5.502 12.797 1.00 95.94 82 THR A C 1
ATOM 650 O O . THR A 1 82 ? -13.340 5.800 12.144 1.00 95.94 82 THR A O 1
ATOM 653 N N . VAL A 1 83 ? -11.172 5.227 12.223 1.00 93.31 83 VAL A N 1
ATOM 654 C CA . VAL A 1 83 ? -10.922 5.359 10.783 1.00 93.31 83 VAL A CA 1
ATOM 655 C C . VAL A 1 83 ? -11.360 4.094 10.033 1.00 93.31 83 VAL A C 1
ATOM 657 O O . VAL A 1 83 ? -12.057 4.174 9.030 1.00 93.31 83 VAL A O 1
ATOM 660 N N . TYR A 1 84 ? -10.997 2.905 10.508 1.00 93.69 84 TYR A N 1
ATOM 661 C CA . TYR A 1 84 ? -11.211 1.641 9.788 1.00 93.69 84 TYR A CA 1
ATOM 662 C C . TYR A 1 84 ? -12.339 0.769 10.369 1.00 93.69 84 TYR A C 1
ATOM 664 O O . TYR A 1 84 ? -12.637 -0.297 9.825 1.00 93.69 84 TYR A O 1
ATOM 672 N N . GLY A 1 85 ? -12.975 1.206 11.459 1.00 94.94 85 GLY A N 1
ATOM 673 C CA . GLY A 1 85 ? -13.989 0.451 12.198 1.00 94.94 85 GLY A CA 1
ATOM 674 C C . GLY A 1 85 ? -13.395 -0.462 13.277 1.00 94.94 85 GLY A C 1
ATOM 675 O O . GLY A 1 85 ? -12.216 -0.815 13.246 1.00 94.94 85 GLY A O 1
ATOM 676 N N . ASP A 1 86 ? -14.226 -0.896 14.231 1.00 96.75 86 ASP A N 1
ATOM 677 C CA . ASP A 1 86 ? -13.781 -1.665 15.409 1.00 96.75 86 ASP A CA 1
ATOM 678 C C . ASP A 1 86 ? -13.053 -2.980 15.073 1.00 96.75 86 ASP A C 1
ATOM 680 O O . ASP A 1 86 ? -12.216 -3.433 15.850 1.00 96.75 86 ASP A O 1
ATOM 684 N N . LEU A 1 87 ? -13.284 -3.559 13.888 1.00 96.50 87 LEU A N 1
ATOM 685 C CA . LEU A 1 87 ? -12.553 -4.741 13.403 1.00 96.50 87 LEU A CA 1
ATOM 686 C C . LEU A 1 87 ? -11.034 -4.510 13.262 1.00 96.50 87 LEU A C 1
ATOM 688 O O . LEU A 1 87 ? -10.269 -5.476 13.206 1.00 96.50 87 LEU A O 1
ATOM 692 N N . TRP A 1 88 ? -10.601 -3.248 13.192 1.00 96.88 88 TRP A N 1
ATOM 693 C CA . TRP A 1 88 ? -9.202 -2.836 13.048 1.00 96.88 88 TRP A CA 1
ATOM 694 C C . TRP A 1 88 ? -8.532 -2.381 14.341 1.00 96.88 88 TRP A C 1
ATOM 696 O O . TRP A 1 88 ? -7.320 -2.151 14.346 1.00 96.88 88 TRP A O 1
ATOM 706 N N . ARG A 1 89 ? -9.287 -2.279 15.438 1.00 97.38 89 ARG A N 1
ATOM 707 C CA . ARG A 1 89 ? -8.799 -1.791 16.734 1.00 97.38 89 ARG A CA 1
ATOM 708 C C . ARG A 1 89 ? -7.531 -2.519 17.183 1.00 97.38 89 ARG A C 1
ATOM 710 O O . ARG A 1 89 ? -6.512 -1.880 17.450 1.00 97.38 89 ARG A O 1
ATOM 717 N N . ASP A 1 90 ? -7.570 -3.847 17.147 1.00 97.00 90 ASP A N 1
ATOM 718 C CA . ASP A 1 90 ? -6.506 -4.718 17.661 1.00 97.00 90 ASP A CA 1
ATOM 719 C C . ASP A 1 90 ? -5.604 -5.296 16.558 1.00 97.00 90 ASP A C 1
ATOM 721 O O . ASP A 1 90 ? -4.871 -6.257 16.784 1.00 97.00 90 ASP A O 1
ATOM 725 N N . LYS A 1 91 ? -5.662 -4.740 15.340 1.00 97.88 91 LYS A N 1
ATOM 726 C CA . LYS A 1 91 ? -4.771 -5.150 14.248 1.00 97.88 91 LYS A CA 1
ATOM 727 C C . LYS A 1 91 ? -3.361 -4.612 14.458 1.00 97.88 91 LYS A C 1
ATOM 729 O O . LYS A 1 91 ? -3.152 -3.601 15.126 1.00 97.88 91 LYS A O 1
ATOM 734 N N . SER A 1 92 ? -2.405 -5.296 13.846 1.00 97.69 92 SER A N 1
ATOM 735 C CA . SER A 1 92 ? -0.986 -4.952 13.816 1.00 97.69 92 SER A CA 1
ATOM 736 C C . SER A 1 92 ? -0.544 -4.474 12.428 1.00 97.69 92 SER A C 1
ATOM 738 O O . SER A 1 92 ? -1.257 -4.644 11.435 1.00 97.69 92 SER A O 1
ATOM 740 N N . GLN A 1 93 ? 0.679 -3.941 12.337 1.00 97.69 93 GLN A N 1
ATOM 741 C CA . GLN A 1 93 ? 1.316 -3.633 11.049 1.00 97.69 93 GLN A CA 1
ATOM 742 C C . GLN A 1 93 ? 1.400 -4.871 10.140 1.00 97.69 93 GLN A C 1
ATOM 744 O O . GLN A 1 93 ? 1.196 -4.763 8.934 1.00 97.69 93 GLN A O 1
ATOM 749 N N . LEU A 1 94 ? 1.625 -6.058 10.718 1.00 98.00 94 LEU A N 1
ATOM 750 C CA . LEU A 1 94 ? 1.684 -7.315 9.970 1.00 98.00 94 LEU A CA 1
ATOM 751 C C . LEU A 1 94 ? 0.319 -7.704 9.394 1.00 98.00 94 LEU A C 1
ATOM 753 O O . LEU A 1 94 ? 0.253 -8.202 8.274 1.00 98.00 94 LEU A O 1
ATOM 757 N N . ASP A 1 95 ? -0.774 -7.440 10.115 1.00 98.19 95 ASP A N 1
ATOM 758 C CA . ASP A 1 95 ? -2.125 -7.659 9.586 1.00 98.19 95 ASP A CA 1
ATOM 759 C C . ASP A 1 95 ? -2.422 -6.721 8.411 1.00 98.19 95 ASP A C 1
ATOM 761 O O . ASP A 1 95 ? -3.020 -7.134 7.416 1.00 98.19 95 ASP A O 1
ATOM 765 N N . GLN A 1 96 ? -1.985 -5.459 8.506 1.00 97.88 96 GLN A N 1
ATOM 766 C CA . GLN A 1 96 ? -2.126 -4.500 7.413 1.00 97.88 96 GLN A CA 1
ATOM 767 C C . GLN A 1 96 ? -1.304 -4.930 6.193 1.00 97.88 96 GLN A C 1
ATOM 769 O O . GLN A 1 96 ? -1.815 -4.919 5.073 1.00 97.88 96 GLN A O 1
ATOM 774 N N . GLU A 1 97 ? -0.057 -5.357 6.396 1.00 98.00 97 GLU A N 1
ATOM 775 C CA . GLU A 1 97 ? 0.788 -5.883 5.326 1.00 98.00 97 GLU A CA 1
A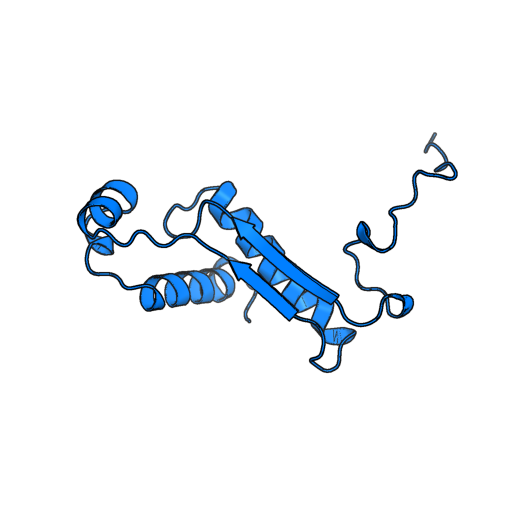TOM 776 C C . GLU A 1 97 ? 0.155 -7.118 4.671 1.00 98.00 97 GLU A C 1
ATOM 778 O O . GLU A 1 97 ? 0.073 -7.193 3.442 1.00 98.00 97 GLU A O 1
ATOM 783 N N . ALA A 1 98 ? -0.344 -8.064 5.471 1.00 98.12 98 ALA A N 1
ATOM 784 C CA . ALA A 1 98 ? -1.009 -9.264 4.978 1.00 98.12 98 ALA A CA 1
ATOM 785 C C . ALA A 1 98 ? -2.267 -8.928 4.163 1.00 98.12 98 ALA A C 1
ATOM 787 O O . ALA A 1 98 ? -2.477 -9.508 3.093 1.00 98.12 98 ALA A O 1
ATOM 788 N N . LEU A 1 99 ? -3.069 -7.951 4.605 1.00 97.75 99 LEU A N 1
ATOM 789 C CA . LEU A 1 99 ? -4.196 -7.448 3.820 1.00 97.75 99 LEU A CA 1
ATOM 790 C C . LEU A 1 99 ? -3.722 -6.868 2.486 1.00 97.75 99 LEU A C 1
ATOM 792 O O . LEU A 1 99 ? -4.289 -7.177 1.445 1.00 97.75 99 LEU A O 1
ATOM 796 N N . ILE A 1 100 ? -2.701 -6.014 2.507 1.00 97.88 100 ILE A N 1
ATOM 797 C CA . ILE A 1 100 ? -2.204 -5.351 1.299 1.00 97.88 100 ILE A CA 1
ATOM 798 C C . ILE A 1 100 ? -1.716 -6.384 0.280 1.00 97.88 100 ILE A C 1
ATOM 800 O O . ILE A 1 100 ? -2.067 -6.299 -0.898 1.00 97.88 100 ILE A O 1
ATOM 804 N N . ARG A 1 101 ? -0.943 -7.379 0.730 1.00 97.50 101 ARG A N 1
ATOM 805 C CA . ARG A 1 101 ? -0.416 -8.449 -0.126 1.00 97.50 101 ARG A CA 1
ATOM 806 C C . ARG A 1 101 ? -1.517 -9.348 -0.679 1.00 97.50 101 ARG A C 1
ATOM 808 O O . ARG A 1 101 ? -1.519 -9.605 -1.880 1.00 97.50 101 ARG A O 1
ATOM 815 N N . SER A 1 102 ? -2.450 -9.793 0.165 1.00 98.00 102 SER A N 1
ATOM 816 C CA . SER A 1 102 ? -3.579 -10.628 -0.274 1.00 98.00 102 SER A CA 1
ATOM 817 C C . SER A 1 102 ? -4.486 -9.875 -1.239 1.00 98.00 102 SER A C 1
ATOM 819 O O . SER A 1 102 ? -4.789 -10.383 -2.309 1.00 98.00 102 SER A O 1
ATOM 821 N N . TRP A 1 103 ? -4.831 -8.618 -0.952 1.00 97.88 103 TRP A N 1
ATOM 822 C CA . TRP A 1 103 ? -5.644 -7.813 -1.860 1.00 97.88 103 TRP A CA 1
ATOM 823 C C . TRP A 1 103 ? -4.967 -7.623 -3.224 1.00 97.88 103 TRP A C 1
ATOM 825 O O . TRP A 1 103 ? -5.606 -7.781 -4.266 1.00 97.88 103 TRP A O 1
ATOM 835 N N . LEU A 1 104 ? -3.661 -7.334 -3.240 1.00 97.31 104 LEU A N 1
ATOM 836 C CA . LEU A 1 104 ? -2.905 -7.181 -4.483 1.00 97.31 104 LEU A CA 1
ATOM 837 C C . LEU A 1 104 ? -2.852 -8.493 -5.292 1.00 97.31 104 LEU A C 1
ATOM 839 O O . LEU A 1 104 ? -2.990 -8.463 -6.516 1.00 97.31 104 LEU A O 1
ATOM 843 N N . ALA A 1 105 ? -2.695 -9.639 -4.628 1.00 96.94 105 ALA A N 1
ATOM 844 C CA . ALA A 1 105 ? -2.699 -10.947 -5.278 1.00 96.94 105 ALA A CA 1
ATOM 845 C C . ALA A 1 105 ? -4.098 -11.339 -5.783 1.00 96.94 105 ALA A C 1
ATOM 847 O O . ALA A 1 105 ? -4.273 -11.586 -6.977 1.00 96.94 105 ALA A O 1
ATOM 848 N N . ASP A 1 106 ? -5.088 -11.339 -4.893 1.00 97.69 106 ASP A N 1
ATOM 849 C CA . ASP A 1 106 ? -6.397 -11.955 -5.109 1.00 97.69 106 ASP A CA 1
ATOM 850 C C . ASP A 1 106 ? -7.363 -11.032 -5.855 1.00 97.69 106 ASP A C 1
ATOM 852 O O . ASP A 1 106 ? -8.142 -11.485 -6.691 1.00 97.69 106 ASP A O 1
ATOM 856 N N . THR A 1 107 ? -7.320 -9.725 -5.570 1.00 96.62 107 THR A N 1
ATOM 857 C CA . THR A 1 107 ? -8.236 -8.748 -6.184 1.00 96.62 107 THR A C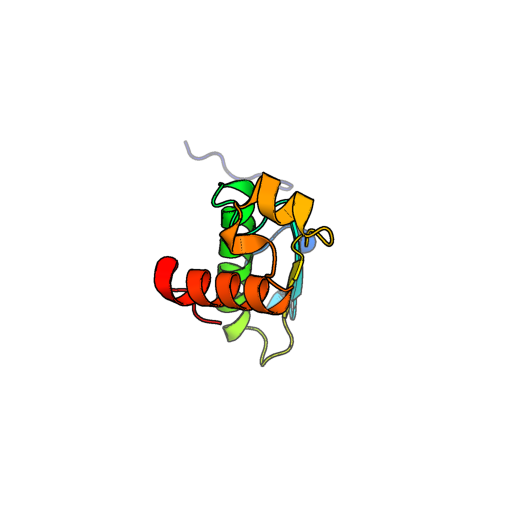A 1
ATOM 858 C C . THR A 1 107 ? -7.636 -8.114 -7.434 1.00 96.62 107 THR A C 1
ATOM 860 O O . THR A 1 107 ? -8.321 -7.989 -8.446 1.00 96.62 107 THR A O 1
ATOM 863 N N . ALA A 1 108 ? -6.362 -7.715 -7.391 1.00 95.88 108 ALA A N 1
ATOM 864 C CA . ALA A 1 108 ? -5.714 -7.053 -8.527 1.00 95.88 108 ALA A CA 1
ATOM 865 C C . ALA A 1 108 ? -5.001 -8.017 -9.494 1.00 95.88 108 ALA A C 1
ATOM 867 O O . ALA A 1 108 ? -4.550 -7.585 -10.557 1.00 95.88 108 ALA A O 1
ATOM 868 N N . GLY A 1 109 ? -4.871 -9.307 -9.155 1.00 95.88 109 GLY A N 1
ATOM 869 C CA . GLY A 1 109 ? -4.174 -10.285 -9.999 1.00 95.88 109 GLY A CA 1
ATOM 870 C C . GLY A 1 109 ? -2.678 -9.982 -10.157 1.00 95.88 109 GLY A C 1
ATOM 871 O O . GLY A 1 109 ? -2.088 -10.227 -11.215 1.00 95.88 109 GLY A O 1
ATOM 872 N N . MET A 1 110 ? -2.061 -9.387 -9.132 1.00 94.25 110 MET A N 1
ATOM 873 C CA . MET A 1 110 ? -0.653 -8.980 -9.117 1.00 94.25 110 MET A CA 1
ATOM 874 C C . MET A 1 110 ? 0.107 -9.642 -7.955 1.00 94.25 110 MET A C 1
ATOM 876 O O . MET A 1 110 ? 0.590 -8.940 -7.068 1.00 94.25 110 MET A O 1
ATOM 880 N N . PRO A 1 111 ? 0.248 -10.981 -7.935 1.00 88.81 111 PRO A N 1
ATOM 881 C CA . PRO A 1 111 ? 0.996 -11.651 -6.877 1.00 88.81 111 PRO A CA 1
ATOM 882 C C . PRO A 1 111 ? 2.463 -11.194 -6.877 1.00 88.81 111 PRO A C 1
ATOM 884 O O . PRO A 1 111 ? 3.096 -11.109 -7.937 1.00 88.81 111 PRO A O 1
ATOM 887 N N . LEU A 1 112 ? 2.976 -10.886 -5.682 1.00 80.88 112 LEU A N 1
ATOM 888 C CA . LEU A 1 112 ? 4.380 -10.550 -5.434 1.00 80.88 112 LEU A CA 1
ATOM 889 C C . LEU A 1 112 ? 5.177 -11.816 -5.130 1.00 80.88 112 LEU A C 1
ATOM 891 O O . LEU A 1 112 ? 4.722 -12.600 -4.275 1.00 80.88 112 LEU A O 1
#

Organism: NCBI:txid210454

InterPro domains:
  IPR044525 Digalactosyldiacylglycerol synthase 1/2 [PTHR46132] (20-111)

Radius of gyration: 17.85 Å; chains: 1; bounding box: 34×31×56 Å

Sequence (11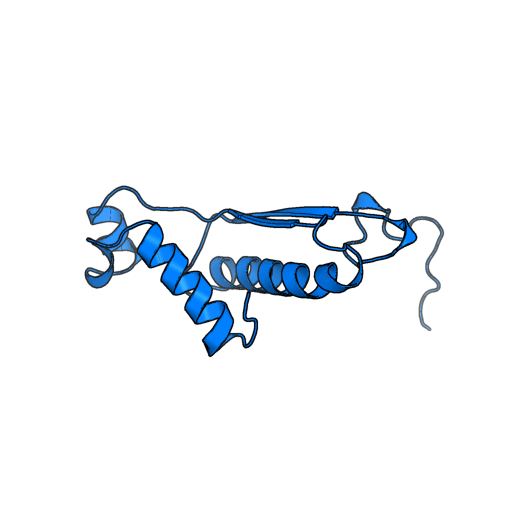2 aa):
EELEMEDGDLATIESDLRPKEEYGCRHFHIVTTAALPWYTGTSINPLLRAGYFSRMNRPYAEGKSSVTLVVPWLESADDRATVYGDLWRDKSQLDQEALIRSWLADTAGMPL

Secondary structure (DSSP, 8-state):
-PPPPPTT-SPPTTT--S--GGG---EEEEE-S--TTS-SHHHHHHHHHHHHHHHHTGGGTTT--EEEEE------HHHHHHHH-GGGTT--HHHHHHHHHHIIIIITS---

pLDDT: mean 89.33, std 10.88, range [56.38, 98.19]